Protein AF-A0A970XW37-F1 (afdb_monomer)

Sequence (176 aa):
MAEPTELAERIAALAARAAERLRAAGVAAETIGEYAPPHRRRWWFGTRPARILAVGRGWRLGALVVTDDGRLLAGGETLRARTPPPILGYTSESARERDELRHAAIRGGAAEGETIHWGASPVDPAALDGASAPLAVRDGAPVVRWAPRTPLAAATPLETYLDERTGLLADPPAGA

Radius of gyration: 18.62 Å; Cα contacts (8 Å, |Δi|>4): 332; chains: 1; bounding box: 49×42×55 Å

Mean predicted aligned error: 4.99 Å

pLDDT: mean 92.59, std 8.76, range [47.56, 98.38]

Solvent-accessible surface area (backbone atoms only — not comparable to full-atom values): 9626 Å² total; per-residue (Å²): 119,60,54,59,64,57,45,39,52,51,52,41,53,51,23,33,52,46,33,50,53,33,54,76,56,65,48,81,66,39,38,29,25,44,78,44,70,60,46,74,50,66,94,87,69,52,66,48,73,46,26,26,35,77,76,51,42,20,43,78,47,83,45,30,25,32,24,70,90,16,47,54,25,36,44,48,52,74,49,53,18,35,76,78,65,99,69,89,82,70,96,42,70,72,58,43,55,57,48,51,52,18,31,11,21,38,73,36,69,49,54,79,66,38,55,31,40,29,66,55,40,80,62,56,56,82,76,52,34,62,83,44,71,38,56,20,35,54,95,53,39,59,22,34,31,77,46,96,80,52,51,70,92,73,32,42,47,43,64,62,49,47,55,52,43,46,44,49,67,56,57,60,65,95,88,121

Foldseek 3Di:
DDDLVRQVVVLLVLLQVLLVLCVVLVQDWAFEWEKDCWDADDPPPGIDHIATAGDFTFDDLQQWTRGNNRFIWGFDDKDFAADDDPDDDDPDVVVVVNNSHSNRHVVNPDDHRGMYGYPTGGDDSVPADQQDPQWHDDPNFIFGVSDPPQHSVNTHGPNVSSVVSSCCSSPPPPPD

Structure (mmCIF, N/CA/C/O backbone):
data_AF-A0A970XW37-F1
#
_entry.id   AF-A0A970XW37-F1
#
loop_
_atom_site.group_PDB
_atom_site.id
_atom_site.type_symbol
_atom_site.label_atom_id
_atom_site.label_alt_id
_atom_site.label_comp_id
_atom_site.label_asym_id
_atom_site.label_entity_id
_atom_site.label_seq_id
_atom_site.pdbx_PDB_ins_code
_atom_site.Cartn_x
_atom_site.Cartn_y
_atom_site.Cartn_z
_atom_site.occupancy
_atom_site.B_iso_or_equiv
_atom_site.auth_seq_id
_atom_site.auth_comp_id
_atom_site.auth_asym_id
_atom_site.auth_atom_id
_atom_site.pdbx_PDB_model_num
ATOM 1 N N . MET A 1 1 ? 10.891 1.810 -27.072 1.00 56.19 1 MET A N 1
ATOM 2 C CA . MET A 1 1 ? 9.791 2.276 -26.204 1.00 56.19 1 MET A CA 1
ATOM 3 C C . MET A 1 1 ? 8.748 1.184 -26.227 1.00 56.19 1 MET A C 1
ATOM 5 O O . MET A 1 1 ? 8.357 0.822 -27.326 1.00 56.19 1 MET A O 1
ATOM 9 N N . ALA A 1 2 ? 8.394 0.611 -25.076 1.00 64.38 2 ALA A N 1
ATOM 10 C CA . ALA A 1 2 ? 7.259 -0.307 -25.005 1.00 64.38 2 ALA A CA 1
ATOM 11 C C . ALA A 1 2 ? 5.974 0.479 -25.297 1.00 64.38 2 ALA A C 1
ATOM 13 O O . ALA A 1 2 ? 5.863 1.638 -24.883 1.00 64.38 2 ALA A O 1
ATOM 14 N N . GLU A 1 3 ? 5.036 -0.128 -26.016 1.00 80.38 3 GLU A N 1
ATOM 15 C CA . GLU A 1 3 ? 3.711 0.462 -26.219 1.00 80.38 3 GLU A CA 1
ATOM 16 C C . GLU A 1 3 ? 2.986 0.568 -24.858 1.00 80.38 3 GLU A C 1
ATOM 18 O O . GLU A 1 3 ? 3.170 -0.308 -24.005 1.00 80.38 3 GLU A O 1
ATOM 23 N N . PRO A 1 4 ? 2.153 1.598 -24.606 1.00 81.12 4 PRO A N 1
ATOM 24 C CA . PRO A 1 4 ? 1.473 1.782 -23.315 1.00 81.12 4 PRO A CA 1
ATOM 25 C C . PRO A 1 4 ? 0.696 0.544 -22.837 1.00 81.12 4 PRO A C 1
ATOM 27 O O . PRO A 1 4 ? 0.645 0.257 -21.640 1.00 81.12 4 PRO A O 1
ATOM 30 N N . THR A 1 5 ? 0.141 -0.227 -23.775 1.00 89.75 5 THR A N 1
ATOM 31 C CA . THR A 1 5 ? -0.542 -1.497 -23.504 1.00 89.75 5 THR A CA 1
ATOM 32 C C . THR A 1 5 ? 0.414 -2.578 -22.998 1.00 89.75 5 THR A C 1
ATOM 34 O O . THR A 1 5 ? 0.106 -3.238 -22.011 1.00 89.75 5 THR A O 1
ATOM 37 N N . GLU A 1 6 ? 1.600 -2.715 -23.595 1.00 93.12 6 GLU A N 1
ATOM 38 C CA . GLU A 1 6 ? 2.612 -3.696 -23.177 1.00 93.12 6 GLU A CA 1
ATOM 39 C C . GLU A 1 6 ? 3.124 -3.389 -21.760 1.00 93.12 6 GLU A C 1
ATOM 41 O O . GLU A 1 6 ? 3.296 -4.288 -20.933 1.00 93.12 6 GLU A O 1
ATOM 46 N N . LEU A 1 7 ? 3.313 -2.103 -21.440 1.00 94.50 7 LEU A N 1
ATOM 47 C CA . LEU A 1 7 ? 3.674 -1.672 -20.089 1.00 94.50 7 LEU A CA 1
ATOM 48 C C . LEU A 1 7 ? 2.575 -2.023 -19.075 1.00 94.50 7 LEU A C 1
ATOM 50 O O . LEU A 1 7 ? 2.882 -2.547 -18.000 1.00 94.50 7 LEU A O 1
ATOM 54 N N . ALA A 1 8 ? 1.312 -1.751 -19.410 1.00 95.44 8 ALA A N 1
ATOM 55 C CA . ALA A 1 8 ? 0.170 -2.064 -18.556 1.00 95.44 8 ALA A CA 1
ATOM 56 C C . ALA A 1 8 ? 0.048 -3.574 -18.297 1.00 95.44 8 ALA A C 1
ATOM 58 O O . ALA A 1 8 ? -0.070 -3.991 -17.143 1.00 95.44 8 ALA A O 1
ATOM 59 N N . GLU A 1 9 ? 0.149 -4.392 -19.347 1.00 96.31 9 GLU A N 1
ATOM 60 C CA . GLU A 1 9 ? 0.132 -5.854 -19.256 1.00 96.31 9 GLU A CA 1
ATOM 61 C C . GLU A 1 9 ? 1.282 -6.376 -18.395 1.00 96.31 9 GLU A C 1
ATOM 63 O O . GLU A 1 9 ? 1.073 -7.220 -17.522 1.00 96.31 9 GLU A O 1
ATOM 68 N N . ARG A 1 10 ? 2.490 -5.825 -18.567 1.00 96.56 10 ARG A N 1
ATOM 69 C CA . ARG A 1 10 ? 3.654 -6.205 -17.761 1.00 96.56 10 ARG A CA 1
ATOM 70 C C . ARG A 1 10 ? 3.468 -5.868 -16.283 1.00 96.56 10 ARG A C 1
ATOM 72 O O . ARG A 1 10 ? 3.788 -6.695 -15.432 1.00 96.56 10 ARG A O 1
ATOM 79 N N . ILE A 1 11 ? 2.960 -4.678 -15.958 1.00 97.75 11 ILE A N 1
ATOM 80 C CA . ILE A 1 11 ? 2.684 -4.281 -14.568 1.00 97.75 11 ILE A CA 1
ATOM 81 C C . ILE A 1 11 ? 1.624 -5.203 -13.955 1.00 97.75 11 ILE A C 1
ATOM 83 O O . ILE A 1 11 ? 1.826 -5.705 -12.848 1.00 97.75 11 ILE A O 1
ATOM 87 N N . ALA A 1 12 ? 0.530 -5.462 -14.677 1.00 97.50 12 ALA A N 1
ATOM 88 C CA . ALA A 1 12 ? -0.546 -6.334 -14.218 1.00 97.50 12 ALA A CA 1
ATOM 89 C C . ALA A 1 12 ? -0.061 -7.774 -13.991 1.00 97.50 12 ALA A C 1
ATOM 91 O O . ALA A 1 12 ? -0.335 -8.358 -12.945 1.00 97.50 12 ALA A O 1
ATOM 92 N N . ALA A 1 13 ? 0.726 -8.330 -14.917 1.00 97.94 13 ALA A N 1
ATOM 93 C CA . ALA A 1 13 ? 1.293 -9.669 -14.785 1.00 97.94 13 ALA A CA 1
ATOM 94 C C . ALA A 1 13 ? 2.221 -9.790 -13.564 1.00 97.94 13 ALA A C 1
ATOM 96 O O . ALA A 1 13 ? 2.149 -10.773 -12.823 1.00 97.94 13 ALA A O 1
ATOM 97 N N . LEU A 1 14 ? 3.065 -8.782 -13.316 1.00 98.38 14 LEU A N 1
ATOM 98 C CA . LEU A 1 14 ? 3.954 -8.757 -12.153 1.00 98.38 14 LEU A CA 1
ATOM 99 C C . LEU A 1 14 ? 3.178 -8.643 -10.831 1.00 98.38 14 LEU A C 1
ATOM 101 O O . LEU A 1 14 ? 3.496 -9.353 -9.876 1.00 98.38 14 LEU A O 1
ATOM 105 N N . ALA A 1 15 ? 2.143 -7.801 -10.775 1.00 98.25 15 ALA A N 1
ATOM 106 C CA . ALA A 1 15 ? 1.291 -7.664 -9.594 1.00 98.25 15 ALA A CA 1
ATOM 107 C C . ALA A 1 15 ? 0.497 -8.951 -9.309 1.00 98.25 15 ALA A C 1
ATOM 109 O O . ALA A 1 15 ? 0.492 -9.430 -8.174 1.00 98.25 15 ALA A O 1
ATOM 110 N N . ALA A 1 16 ? -0.091 -9.568 -10.338 1.00 98.31 16 ALA A N 1
ATOM 111 C CA . ALA A 1 16 ? -0.802 -10.838 -10.216 1.00 98.31 16 ALA A CA 1
ATOM 112 C C . ALA A 1 16 ? 0.116 -11.973 -9.731 1.00 98.31 16 ALA A C 1
ATOM 114 O O . ALA A 1 16 ? -0.260 -12.728 -8.834 1.00 98.31 16 ALA A O 1
ATOM 115 N N . ARG A 1 17 ? 1.346 -12.061 -10.259 1.00 98.31 17 ARG A N 1
ATOM 116 C C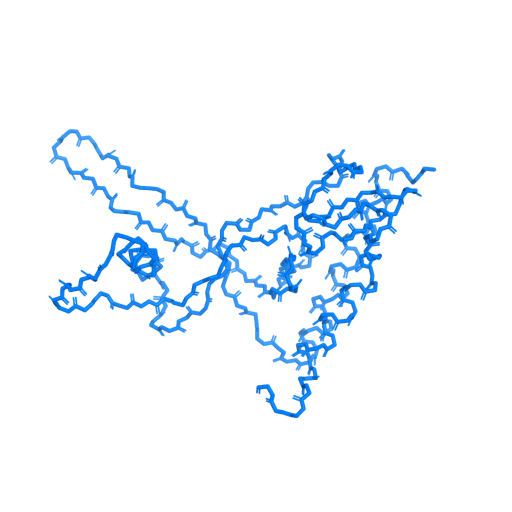A . ARG A 1 17 ? 2.353 -13.039 -9.815 1.00 98.31 17 ARG A CA 1
ATOM 117 C C . ARG A 1 17 ? 2.738 -12.845 -8.346 1.00 98.31 17 ARG A C 1
ATOM 119 O O . ARG A 1 17 ? 2.850 -13.829 -7.617 1.00 98.31 17 ARG A O 1
ATOM 126 N N . ALA A 1 18 ? 2.930 -11.601 -7.904 1.00 98.38 18 ALA A N 1
ATOM 127 C CA . ALA A 1 18 ? 3.226 -11.297 -6.505 1.00 98.38 18 ALA A CA 1
ATOM 128 C C . ALA A 1 18 ? 2.058 -11.687 -5.579 1.00 98.38 18 ALA A C 1
ATOM 130 O O . ALA A 1 18 ? 2.277 -12.363 -4.574 1.00 98.38 18 ALA A O 1
ATOM 131 N N . ALA A 1 19 ? 0.820 -11.337 -5.952 1.00 98.31 19 ALA A N 1
ATOM 132 C CA . ALA A 1 19 ? -0.385 -11.718 -5.212 1.00 98.31 19 ALA A CA 1
ATOM 133 C C . ALA A 1 19 ? -0.529 -13.243 -5.097 1.00 98.31 19 ALA A C 1
ATOM 135 O O . ALA A 1 19 ? -0.777 -13.762 -4.011 1.00 98.31 19 ALA A O 1
ATOM 136 N N . GLU A 1 20 ? -0.328 -13.970 -6.200 1.00 97.94 20 GLU A N 1
ATOM 137 C CA . GLU A 1 20 ? -0.373 -15.435 -6.218 1.00 97.94 20 GLU A CA 1
ATOM 138 C C . GLU A 1 20 ? 0.646 -16.039 -5.257 1.00 97.94 20 GLU A C 1
ATOM 140 O O . GLU A 1 20 ? 0.307 -16.890 -4.439 1.00 97.94 20 GLU A O 1
ATOM 145 N N . ARG A 1 21 ? 1.887 -15.548 -5.299 1.00 97.50 21 ARG A N 1
ATOM 146 C CA . ARG A 1 21 ? 2.959 -16.036 -4.432 1.00 97.50 21 ARG A CA 1
ATOM 147 C C . ARG A 1 21 ? 2.662 -15.803 -2.948 1.00 97.50 21 ARG A C 1
ATOM 149 O O . ARG A 1 21 ? 2.914 -16.696 -2.146 1.00 97.50 21 ARG A O 1
ATOM 156 N N . LEU A 1 22 ? 2.108 -14.647 -2.578 1.00 97.88 22 LEU A N 1
ATOM 157 C CA . LEU A 1 22 ? 1.727 -14.348 -1.190 1.00 97.88 22 LEU A CA 1
ATOM 158 C C . LEU A 1 22 ? 0.555 -15.212 -0.716 1.00 97.88 22 LEU A C 1
ATOM 160 O O . LEU A 1 22 ? 0.592 -15.731 0.400 1.00 97.88 22 LEU A O 1
ATOM 164 N N . ARG A 1 23 ? -0.445 -15.432 -1.581 1.00 97.06 23 ARG A N 1
ATOM 165 C CA . ARG A 1 23 ? -1.562 -16.347 -1.300 1.00 97.06 23 ARG A CA 1
ATOM 166 C C . ARG A 1 23 ? -1.076 -17.781 -1.117 1.00 97.06 23 ARG A C 1
ATOM 168 O O . ARG A 1 23 ? -1.445 -18.419 -0.136 1.00 97.06 23 ARG A O 1
ATOM 175 N N . ALA A 1 24 ? -0.211 -18.263 -2.007 1.00 96.62 24 ALA A N 1
ATOM 176 C CA . ALA A 1 24 ? 0.376 -19.598 -1.922 1.00 96.62 24 ALA A CA 1
ATOM 177 C C . ALA A 1 24 ? 1.233 -19.788 -0.658 1.00 96.62 24 ALA A C 1
ATOM 179 O O . ALA A 1 24 ? 1.254 -20.877 -0.091 1.00 96.62 24 ALA A O 1
ATOM 180 N N . ALA A 1 25 ? 1.894 -18.728 -0.185 1.00 96.69 25 ALA A N 1
ATOM 181 C CA . ALA A 1 25 ? 2.642 -18.722 1.072 1.00 96.69 25 ALA A CA 1
ATOM 182 C C . ALA A 1 25 ? 1.754 -18.577 2.328 1.00 96.69 25 ALA A C 1
ATOM 184 O O . ALA A 1 25 ? 2.267 -18.602 3.443 1.00 96.69 25 ALA A O 1
ATOM 185 N N . GLY A 1 26 ? 0.434 -18.415 2.178 1.00 96.31 26 GLY A N 1
ATOM 186 C CA . GLY A 1 26 ? -0.493 -18.258 3.302 1.00 96.31 26 GLY A CA 1
ATOM 187 C C . GLY A 1 26 ? -0.403 -16.903 4.013 1.00 96.31 26 GLY A C 1
ATOM 188 O O . GLY A 1 26 ? -0.899 -16.767 5.131 1.00 96.31 26 GLY A O 1
ATOM 189 N N . VAL A 1 27 ? 0.207 -15.891 3.387 1.00 97.12 27 VAL A N 1
ATOM 190 C CA . VAL A 1 27 ? 0.302 -14.543 3.958 1.00 97.12 27 VAL A CA 1
ATOM 191 C C . VAL A 1 27 ? -1.077 -13.885 3.930 1.00 97.12 27 VAL A C 1
ATOM 193 O O . VAL A 1 27 ? -1.660 -13.669 2.865 1.00 97.12 27 VAL A O 1
ATOM 196 N N . ALA A 1 28 ? -1.600 -13.510 5.097 1.00 96.25 28 ALA A N 1
ATOM 197 C CA . ALA A 1 28 ? -2.900 -12.855 5.201 1.00 96.25 28 ALA A CA 1
ATOM 198 C C . ALA A 1 28 ? -2.886 -11.453 4.566 1.00 96.25 28 ALA A C 1
ATOM 200 O O . ALA A 1 28 ? -1.983 -10.658 4.817 1.00 96.25 28 ALA A O 1
ATOM 201 N N . ALA A 1 29 ? -3.908 -11.143 3.765 1.00 97.50 29 ALA A N 1
ATOM 202 C CA . ALA A 1 29 ? -4.097 -9.810 3.202 1.00 97.50 29 ALA A CA 1
ATOM 203 C C . ALA A 1 29 ? -4.680 -8.842 4.250 1.00 97.50 29 ALA A C 1
ATOM 205 O O . ALA A 1 29 ? -5.689 -9.134 4.912 1.00 97.50 29 ALA A O 1
ATOM 206 N N . GLU A 1 30 ? -4.074 -7.665 4.359 1.00 97.94 30 GLU A N 1
ATOM 207 C CA . GLU A 1 30 ? -4.492 -6.577 5.243 1.00 97.94 30 GLU A CA 1
ATOM 208 C C . GLU A 1 30 ? -5.530 -5.677 4.558 1.00 97.94 30 GLU A C 1
ATOM 210 O O . GLU A 1 30 ? -5.720 -5.720 3.340 1.00 97.94 30 GLU A O 1
ATOM 215 N N . THR A 1 31 ? -6.244 -4.876 5.345 1.00 98.31 31 THR A N 1
ATOM 216 C CA . THR A 1 31 ? -7.346 -4.050 4.840 1.00 98.31 31 THR A CA 1
ATOM 217 C C . THR A 1 31 ? -6.819 -2.817 4.109 1.00 98.31 31 THR A C 1
ATOM 219 O O . THR A 1 31 ? -5.938 -2.107 4.596 1.00 98.31 31 THR A O 1
ATOM 222 N N . ILE A 1 32 ? -7.398 -2.525 2.945 1.00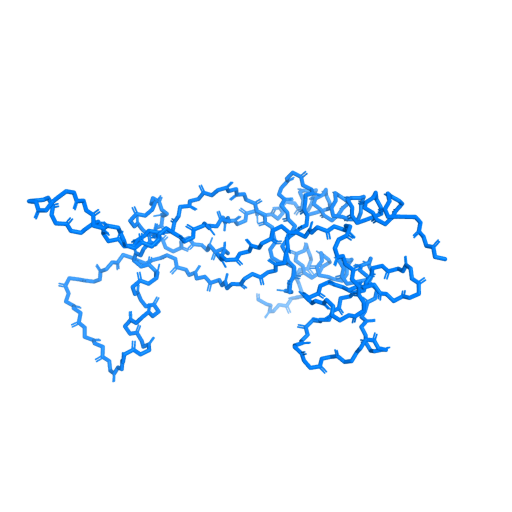 98.25 32 ILE A N 1
ATOM 223 C CA . ILE A 1 32 ? -7.194 -1.275 2.212 1.00 98.25 32 ILE A CA 1
ATOM 224 C C . ILE A 1 32 ? -8.367 -0.352 2.531 1.00 98.25 32 ILE A C 1
ATOM 226 O O . ILE A 1 32 ? -9.530 -0.726 2.363 1.00 98.25 32 ILE A O 1
ATOM 230 N N . GLY A 1 33 ? -8.053 0.844 3.020 1.00 97.31 33 GLY A N 1
ATOM 231 C CA . GLY A 1 33 ? -9.013 1.833 3.481 1.00 97.31 33 GLY A CA 1
ATOM 232 C C . GLY A 1 33 ? -9.025 3.107 2.640 1.00 97.31 33 GLY A C 1
ATOM 233 O O . GLY A 1 33 ? -7.981 3.621 2.239 1.00 97.31 33 GLY A O 1
ATOM 234 N N . GLU A 1 34 ? -10.209 3.676 2.448 1.00 96.62 34 GLU A N 1
ATOM 235 C CA . GLU A 1 34 ? -10.397 4.996 1.848 1.00 96.62 34 GLU A CA 1
ATOM 236 C C . GLU A 1 34 ? -10.833 6.009 2.912 1.00 96.62 34 GLU A C 1
ATOM 238 O O . GLU A 1 34 ? -11.760 5.761 3.690 1.00 96.62 34 GLU A O 1
ATOM 243 N N . TYR A 1 35 ? -10.155 7.159 2.966 1.00 96.56 35 TYR A N 1
ATOM 244 C CA . TYR A 1 35 ? -10.498 8.227 3.901 1.00 96.56 35 TYR A CA 1
ATOM 245 C C . TYR A 1 35 ? -11.721 9.002 3.406 1.00 96.56 35 TYR A C 1
ATOM 247 O O . TYR A 1 35 ? -11.664 9.737 2.424 1.00 96.56 35 TYR A O 1
ATOM 255 N N . ALA A 1 36 ? -12.822 8.883 4.141 1.00 95.25 36 ALA A N 1
ATOM 256 C CA . ALA A 1 36 ? -14.019 9.683 3.957 1.00 95.25 36 ALA A CA 1
ATOM 257 C C . ALA A 1 36 ? -13.958 10.907 4.894 1.00 95.25 36 ALA A C 1
ATOM 259 O O . ALA A 1 36 ? -14.105 10.746 6.117 1.00 95.25 36 ALA A O 1
ATOM 260 N N . PRO A 1 37 ? -13.760 12.131 4.362 1.00 91.88 37 PRO A N 1
ATOM 261 C CA . PRO A 1 37 ? -13.649 13.328 5.185 1.00 91.88 37 PRO A CA 1
ATOM 262 C C . PRO A 1 37 ? -14.959 13.637 5.928 1.00 91.88 37 PRO A C 1
ATOM 264 O O . PRO A 1 37 ? -16.041 13.177 5.534 1.00 91.88 37 PRO A O 1
ATOM 267 N N . PRO A 1 38 ? -14.899 14.453 6.997 1.00 89.50 38 PRO A N 1
ATOM 268 C CA . PRO A 1 38 ? -16.100 14.937 7.653 1.00 89.50 38 PRO A CA 1
ATOM 269 C C . PRO A 1 38 ? -16.975 15.687 6.648 1.00 89.50 38 PRO A C 1
ATOM 271 O O . PRO A 1 38 ? -16.510 16.607 5.978 1.00 89.50 38 PRO A O 1
ATOM 274 N N . HIS A 1 39 ? -18.254 15.331 6.568 1.00 84.38 39 HIS A N 1
ATOM 275 C CA . HIS A 1 39 ? -19.207 16.050 5.728 1.00 84.38 39 HIS A CA 1
ATOM 276 C C . HIS A 1 39 ? -20.327 16.628 6.583 1.00 84.38 39 HIS A C 1
ATOM 278 O O . HIS A 1 39 ? -20.914 15.954 7.442 1.00 84.38 39 HIS A O 1
ATOM 284 N N . ARG A 1 40 ? -20.629 17.907 6.343 1.00 75.06 40 ARG A N 1
ATOM 285 C CA . ARG A 1 40 ? -21.798 18.559 6.929 1.00 75.06 40 ARG A CA 1
ATOM 286 C C . ARG A 1 40 ? -23.051 17.960 6.309 1.00 75.06 40 ARG A C 1
ATOM 288 O O . ARG A 1 40 ? -23.166 17.868 5.088 1.00 75.06 40 ARG A O 1
ATOM 295 N N . ARG A 1 41 ? -24.006 17.569 7.149 1.00 69.06 41 ARG A N 1
ATOM 296 C CA . ARG A 1 41 ? -25.370 17.330 6.678 1.00 69.06 41 ARG A CA 1
ATOM 297 C C . ARG A 1 41 ? -26.099 18.664 6.529 1.00 69.06 41 ARG A C 1
ATOM 299 O O . ARG A 1 41 ? -25.560 19.730 6.823 1.00 69.06 41 ARG A O 1
ATOM 306 N N . ARG A 1 42 ? -27.346 18.588 6.058 1.00 70.56 42 ARG A N 1
ATOM 307 C CA . ARG A 1 42 ? -28.300 19.706 6.059 1.00 70.56 42 ARG A CA 1
ATOM 308 C C . ARG A 1 42 ? -28.245 20.414 7.424 1.00 70.56 42 ARG A C 1
ATOM 310 O O . ARG A 1 42 ? -28.061 19.744 8.437 1.00 70.56 42 ARG A O 1
ATOM 317 N N . TRP A 1 43 ? -28.391 21.738 7.432 1.00 66.44 43 TRP A N 1
ATOM 318 C CA . TRP A 1 43 ? -27.977 22.643 8.521 1.00 66.44 43 TRP A CA 1
ATOM 319 C C . TRP A 1 43 ? -28.406 22.276 9.959 1.00 66.44 43 TRP A C 1
ATOM 321 O O . TRP A 1 43 ? -27.766 22.737 10.897 1.00 66.44 43 TRP A O 1
ATOM 331 N N . TRP A 1 44 ? -29.420 21.425 10.156 1.00 70.44 44 TRP A N 1
ATOM 332 C CA . TRP A 1 44 ? -29.881 20.991 11.482 1.00 70.44 44 TRP A CA 1
ATOM 333 C C . TRP A 1 44 ? -29.324 19.644 11.980 1.00 70.44 44 TRP A C 1
ATOM 335 O O . TRP A 1 44 ? -29.563 19.278 13.125 1.00 70.44 44 TRP A O 1
ATOM 345 N N . PHE A 1 45 ? -28.605 18.878 11.154 1.00 72.50 45 PHE A N 1
ATOM 346 C CA . PHE A 1 45 ? -28.216 17.490 11.463 1.00 72.50 45 PHE A CA 1
ATOM 347 C C . PHE A 1 45 ? -26.750 17.303 11.895 1.00 72.50 45 PHE A C 1
ATOM 349 O O . PHE A 1 45 ? -26.282 16.167 11.999 1.00 72.50 45 PHE A O 1
ATOM 356 N N . GLY A 1 46 ? -26.012 18.390 12.123 1.00 78.94 46 GLY A N 1
ATOM 357 C CA . GLY A 1 46 ? -24.604 18.337 12.524 1.00 78.94 46 GLY A CA 1
ATOM 358 C C . GLY A 1 46 ? -23.645 17.809 11.442 1.00 78.94 46 GLY A C 1
ATOM 359 O O . GLY A 1 46 ? -23.992 17.651 10.266 1.00 78.94 46 GLY A O 1
ATOM 360 N N . THR A 1 47 ? -22.399 17.558 11.850 1.00 83.94 47 THR A N 1
ATOM 361 C CA . THR A 1 47 ? -21.315 17.060 10.987 1.00 83.94 47 THR A CA 1
ATOM 362 C C . THR A 1 47 ? -21.094 15.578 11.251 1.00 83.94 47 THR A C 1
ATOM 364 O O . THR A 1 47 ? -20.917 15.173 12.399 1.00 83.94 47 THR A O 1
ATOM 367 N N . ARG A 1 48 ? -21.065 14.754 10.198 1.00 85.69 48 ARG A N 1
ATOM 368 C CA . ARG A 1 48 ? -20.603 13.371 10.350 1.00 85.69 48 ARG A CA 1
ATOM 369 C C . ARG A 1 48 ? -19.081 13.374 10.508 1.00 85.69 48 ARG A C 1
ATOM 371 O O . ARG A 1 48 ? -18.420 13.998 9.678 1.00 85.69 48 ARG A O 1
ATOM 378 N N . PRO A 1 49 ? -18.525 12.705 11.533 1.00 90.62 49 PRO A N 1
ATOM 379 C CA . PRO A 1 49 ? -17.080 12.642 11.716 1.00 90.62 49 PRO A CA 1
ATOM 380 C C . PRO A 1 49 ? -16.425 11.863 10.571 1.00 90.62 49 PRO A C 1
ATOM 382 O O . PRO A 1 49 ? -17.083 11.051 9.913 1.00 90.62 49 PRO A O 1
ATOM 385 N N . ALA A 1 50 ? -15.125 12.088 10.372 1.00 94.12 50 ALA A N 1
ATOM 386 C CA . ALA A 1 50 ? -14.329 11.351 9.397 1.00 94.12 50 ALA A CA 1
ATOM 387 C C . ALA A 1 50 ? -14.377 9.837 9.651 1.00 94.12 50 ALA A C 1
ATOM 389 O O . ALA A 1 50 ? -14.452 9.391 10.807 1.00 94.12 50 ALA A O 1
ATOM 390 N N . ARG A 1 51 ? -14.290 9.056 8.573 1.00 96.62 51 ARG A N 1
ATOM 391 C CA . ARG A 1 51 ? -14.223 7.590 8.602 1.00 96.62 51 ARG A CA 1
ATOM 392 C C . ARG A 1 51 ? -13.126 7.098 7.670 1.00 96.62 51 ARG A C 1
ATOM 394 O O . ARG A 1 51 ? -12.823 7.767 6.691 1.00 96.62 51 ARG A O 1
ATOM 401 N N . ILE A 1 52 ? -12.587 5.920 7.945 1.00 97.50 52 ILE A N 1
ATOM 402 C CA . ILE A 1 52 ? -11.784 5.168 6.977 1.00 97.50 52 ILE A CA 1
ATOM 403 C C . ILE A 1 52 ? -12.572 3.912 6.637 1.00 97.50 52 ILE A C 1
ATOM 405 O O . ILE A 1 52 ? -12.793 3.076 7.507 1.00 97.50 52 ILE A O 1
ATOM 409 N N . LEU A 1 53 ? -13.070 3.834 5.406 1.00 97.25 53 LEU A N 1
ATOM 410 C CA . LEU A 1 53 ? -13.943 2.758 4.942 1.00 97.25 53 LEU A CA 1
ATOM 411 C C . LEU A 1 53 ? -13.102 1.657 4.301 1.00 97.25 53 LEU A C 1
ATOM 413 O O . LEU A 1 53 ? -12.241 1.963 3.483 1.00 97.25 53 LEU A O 1
ATOM 417 N N . ALA A 1 54 ? -13.358 0.396 4.644 1.00 96.94 54 ALA A N 1
ATOM 418 C CA . ALA A 1 54 ? -12.724 -0.732 3.968 1.00 96.94 54 ALA A CA 1
ATOM 419 C C . ALA A 1 54 ? -13.216 -0.818 2.512 1.00 96.94 54 ALA A C 1
ATOM 421 O O . ALA A 1 54 ? -14.422 -0.885 2.270 1.00 96.94 54 ALA A O 1
ATOM 422 N N . VAL A 1 55 ? -12.284 -0.816 1.558 1.00 96.62 55 VAL A N 1
ATOM 423 C CA . VAL A 1 55 ? -12.567 -0.848 0.109 1.00 96.62 55 VAL A CA 1
ATOM 424 C C . VAL A 1 55 ? -11.947 -2.051 -0.604 1.00 96.62 55 VAL A C 1
ATOM 426 O O . VAL A 1 55 ? -12.243 -2.298 -1.769 1.00 96.62 55 VAL A O 1
ATOM 429 N N . GLY A 1 56 ? -11.107 -2.821 0.084 1.00 96.69 56 GLY A N 1
ATOM 430 C CA . GLY A 1 56 ? -10.485 -4.027 -0.452 1.00 96.69 56 GLY A CA 1
ATOM 431 C C . GLY A 1 56 ? -9.462 -4.607 0.513 1.00 96.69 56 GLY A C 1
ATOM 432 O O . GLY A 1 56 ? -9.343 -4.149 1.654 1.00 96.69 56 GLY A O 1
ATOM 433 N N . ARG A 1 57 ? -8.708 -5.604 0.050 1.00 98.00 57 ARG A N 1
ATOM 434 C CA . ARG A 1 57 ? -7.592 -6.188 0.797 1.00 98.00 57 ARG A CA 1
ATOM 435 C C . ARG A 1 57 ? -6.352 -6.288 -0.082 1.00 98.00 57 ARG A C 1
ATOM 437 O O . ARG A 1 57 ? -6.438 -6.302 -1.308 1.00 98.00 57 ARG A O 1
ATOM 444 N N . GLY A 1 58 ? -5.187 -6.344 0.545 1.00 97.94 58 GLY A N 1
ATOM 445 C CA . GLY A 1 58 ? -3.929 -6.524 -0.163 1.00 97.94 58 GLY A CA 1
ATOM 446 C C . GLY A 1 58 ? -2.739 -6.617 0.771 1.00 97.94 58 GLY A C 1
ATOM 447 O O . GLY A 1 58 ? -2.880 -6.665 1.991 1.00 97.94 58 GLY A O 1
ATOM 448 N N . TRP A 1 59 ? -1.554 -6.616 0.181 1.00 98.31 59 TRP A N 1
ATOM 449 C CA . TRP A 1 59 ? -0.290 -6.647 0.896 1.00 98.31 59 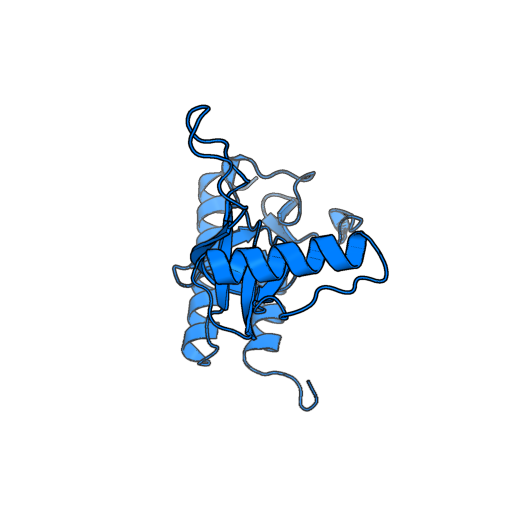TRP A CA 1
ATOM 450 C C . TRP A 1 59 ? 0.504 -5.395 0.567 1.00 98.31 59 TRP A C 1
ATOM 452 O O . TRP A 1 59 ? 0.754 -5.079 -0.602 1.00 98.31 59 TRP A O 1
ATOM 462 N N . ARG A 1 60 ? 0.933 -4.677 1.603 1.00 97.44 60 ARG A N 1
ATOM 463 C CA . ARG A 1 60 ? 1.885 -3.587 1.434 1.00 97.44 60 ARG A CA 1
ATOM 464 C C . ARG A 1 60 ? 3.282 -4.141 1.189 1.00 97.44 60 ARG A C 1
ATOM 466 O O . ARG A 1 60 ? 3.903 -4.731 2.066 1.00 97.44 60 ARG A O 1
ATOM 473 N N . LEU A 1 61 ? 3.813 -3.846 0.011 1.00 96.88 61 LEU A N 1
ATOM 474 C CA . LEU A 1 61 ? 5.160 -4.191 -0.419 1.00 96.88 61 LEU A CA 1
ATOM 475 C C . LEU A 1 61 ? 5.995 -2.908 -0.474 1.00 96.88 61 LEU A C 1
ATOM 477 O O . LEU A 1 61 ? 6.268 -2.348 -1.534 1.00 96.88 61 LEU A O 1
ATOM 481 N N . GLY A 1 62 ? 6.353 -2.397 0.707 1.00 95.19 62 GLY A N 1
ATOM 482 C CA . GLY A 1 62 ? 7.123 -1.162 0.869 1.00 95.19 62 GLY A CA 1
ATOM 483 C C . GLY A 1 62 ? 6.369 0.093 0.410 1.00 95.19 62 GLY A C 1
ATOM 484 O O . GLY A 1 62 ? 5.521 0.609 1.141 1.00 95.19 62 GLY A O 1
ATOM 485 N N . ALA A 1 63 ? 6.724 0.612 -0.768 1.00 95.94 63 ALA A N 1
ATOM 486 C CA . ALA A 1 63 ? 6.139 1.813 -1.371 1.00 95.94 63 ALA A CA 1
ATOM 487 C C . ALA A 1 63 ? 4.921 1.512 -2.260 1.00 95.94 63 ALA A C 1
ATOM 489 O O . ALA A 1 63 ? 4.254 2.438 -2.714 1.00 95.94 63 ALA A O 1
ATOM 490 N N . LEU A 1 64 ? 4.631 0.238 -2.522 1.00 97.62 64 LEU A N 1
ATOM 491 C CA . LEU A 1 64 ? 3.502 -0.212 -3.332 1.00 97.62 64 LEU A CA 1
ATOM 492 C C . LEU A 1 64 ? 2.561 -1.070 -2.486 1.00 97.62 64 LEU A C 1
ATOM 494 O O . LEU A 1 64 ? 2.949 -1.604 -1.445 1.00 97.62 64 LEU A O 1
ATOM 498 N N . VAL A 1 65 ? 1.325 -1.221 -2.945 1.00 98.25 65 VAL A N 1
ATOM 499 C CA . VAL A 1 65 ? 0.370 -2.198 -2.417 1.00 98.25 65 VAL A CA 1
ATOM 500 C C . VAL A 1 65 ? -0.089 -3.071 -3.574 1.00 98.25 65 VAL A C 1
ATOM 502 O O . VAL A 1 65 ? -0.499 -2.553 -4.611 1.00 98.25 65 VAL A O 1
ATOM 505 N N . VAL A 1 66 ? -0.006 -4.387 -3.400 1.00 98.31 66 VAL A N 1
ATOM 506 C CA . VAL A 1 66 ? -0.595 -5.359 -4.325 1.00 98.31 66 VAL A CA 1
ATOM 507 C C . VAL A 1 66 ? -1.917 -5.809 -3.725 1.00 98.31 66 VAL A C 1
ATOM 509 O O . VAL A 1 66 ? -1.947 -6.281 -2.590 1.00 98.31 66 VAL A O 1
ATOM 512 N N . THR A 1 67 ? -3.011 -5.626 -4.451 1.00 98.19 67 THR A N 1
ATOM 513 C CA . THR A 1 67 ? -4.334 -6.072 -4.008 1.00 98.19 67 THR A CA 1
ATOM 514 C C . THR A 1 67 ? -4.468 -7.587 -4.151 1.00 98.19 67 THR A C 1
ATOM 516 O O . THR A 1 67 ? -3.752 -8.231 -4.922 1.00 98.19 67 THR A O 1
ATOM 519 N N . ASP A 1 68 ? -5.401 -8.172 -3.408 1.00 96.38 68 ASP A N 1
ATOM 520 C CA . ASP A 1 68 ? -5.713 -9.603 -3.488 1.00 96.38 68 ASP A CA 1
ATOM 521 C C . ASP A 1 68 ? -6.139 -10.061 -4.895 1.00 96.38 68 ASP A C 1
ATOM 523 O O . ASP A 1 68 ? -5.770 -11.161 -5.322 1.00 96.38 68 ASP A O 1
ATOM 527 N N . ASP A 1 69 ? -6.821 -9.183 -5.633 1.00 94.12 69 ASP A N 1
ATOM 528 C CA . ASP A 1 69 ? -7.212 -9.345 -7.036 1.00 94.12 69 ASP A CA 1
ATOM 529 C C . ASP A 1 69 ? -6.112 -8.997 -8.063 1.00 94.12 69 ASP A C 1
ATOM 531 O O . ASP A 1 69 ? -6.368 -9.005 -9.267 1.00 94.12 69 ASP A O 1
ATOM 535 N N . GLY A 1 70 ? -4.874 -8.745 -7.622 1.00 93.06 70 GLY A N 1
ATOM 536 C CA . GLY A 1 70 ? -3.704 -8.633 -8.501 1.00 93.06 70 GLY A CA 1
ATOM 537 C C . GLY A 1 70 ? -3.502 -7.267 -9.163 1.00 93.06 70 GLY A C 1
ATOM 538 O O . GLY A 1 70 ? -2.782 -7.171 -10.155 1.00 93.06 70 GLY A O 1
ATOM 539 N N . ARG A 1 71 ? -4.103 -6.199 -8.631 1.00 96.19 71 ARG A N 1
ATOM 540 C CA . ARG A 1 71 ? -3.858 -4.810 -9.048 1.00 96.19 71 ARG A CA 1
ATOM 541 C C . ARG A 1 71 ? -2.725 -4.188 -8.237 1.00 96.19 71 ARG A C 1
ATOM 543 O O . ARG A 1 71 ? -2.446 -4.582 -7.105 1.00 96.19 71 ARG A O 1
ATOM 550 N N . LEU A 1 72 ? -2.082 -3.178 -8.819 1.00 97.56 72 LEU A N 1
ATOM 551 C CA . LEU A 1 72 ? -1.010 -2.425 -8.176 1.00 97.56 72 LEU A CA 1
ATOM 552 C C . LEU A 1 72 ? -1.488 -1.021 -7.803 1.00 97.56 72 LEU A C 1
ATOM 554 O O . LEU A 1 72 ? -2.005 -0.282 -8.642 1.00 97.56 72 LEU A O 1
ATOM 558 N N . LEU A 1 73 ? -1.272 -0.645 -6.548 1.00 98.06 73 LEU A N 1
ATOM 559 C CA . LEU A 1 73 ? -1.535 0.689 -6.028 1.00 98.06 73 LEU A CA 1
ATOM 560 C C . LEU A 1 73 ? -0.222 1.335 -5.573 1.00 98.06 73 LEU A C 1
ATOM 562 O O . LEU A 1 73 ? 0.676 0.661 -5.054 1.00 98.06 73 LEU A O 1
ATOM 566 N N . ALA A 1 74 ? -0.126 2.655 -5.704 1.00 97.06 74 ALA A N 1
ATOM 567 C CA . ALA A 1 74 ? 0.857 3.429 -4.965 1.00 97.06 74 ALA A CA 1
ATOM 568 C C . ALA A 1 74 ? 0.508 3.368 -3.473 1.00 97.06 74 ALA A C 1
ATOM 570 O O . ALA A 1 74 ? -0.651 3.522 -3.085 1.00 97.06 74 ALA A O 1
ATOM 571 N N . GLY A 1 75 ? 1.503 3.106 -2.628 1.00 95.50 75 GLY A N 1
ATOM 572 C CA . GLY A 1 75 ? 1.298 2.991 -1.193 1.00 95.50 75 GLY A CA 1
ATOM 573 C C . GLY A 1 75 ? 1.044 4.349 -0.550 1.00 95.50 75 GLY A C 1
ATOM 574 O O . GLY A 1 75 ? 1.826 5.280 -0.726 1.00 95.50 75 GLY A O 1
ATOM 575 N N . GLY A 1 76 ? -0.016 4.433 0.250 1.00 94.12 76 GLY A N 1
ATOM 576 C CA . GLY A 1 76 ? -0.257 5.560 1.146 1.00 94.12 76 GLY A CA 1
ATOM 577 C C . GLY A 1 76 ? 0.367 5.331 2.521 1.00 94.12 76 GLY A C 1
ATOM 578 O O . GLY A 1 76 ? 1.469 4.788 2.656 1.00 94.12 76 GLY A O 1
ATOM 579 N N . GLU A 1 77 ? -0.374 5.673 3.563 1.00 95.56 77 GLU A N 1
ATOM 580 C CA . GLU A 1 77 ? 0.010 5.479 4.957 1.00 95.56 77 GLU A CA 1
ATOM 581 C C . GLU A 1 77 ? -0.552 4.169 5.527 1.00 95.56 77 GLU A C 1
ATOM 583 O O . GLU A 1 77 ? -1.310 3.443 4.884 1.00 95.56 77 GLU A O 1
ATOM 588 N N . THR A 1 78 ? -0.129 3.804 6.736 1.00 96.94 78 THR A N 1
ATOM 589 C CA . THR A 1 78 ? -0.667 2.647 7.462 1.00 96.94 78 THR A CA 1
ATOM 590 C C . THR A 1 78 ? -0.974 3.049 8.889 1.00 96.94 78 THR A C 1
ATOM 592 O O . THR A 1 78 ? -0.209 3.779 9.519 1.00 96.94 78 THR A O 1
ATOM 595 N N . LEU A 1 79 ? -2.097 2.570 9.405 1.00 97.12 79 LEU A N 1
ATOM 596 C CA . LEU A 1 79 ? -2.452 2.732 10.803 1.00 97.12 79 LEU A CA 1
ATOM 597 C C . LEU A 1 79 ? -2.959 1.420 11.378 1.00 97.12 79 LEU A C 1
ATOM 599 O O . LEU A 1 79 ? -3.318 0.497 10.652 1.00 97.12 79 LEU A O 1
ATOM 603 N N . ARG A 1 80 ? -3.002 1.372 12.706 1.00 97.75 80 ARG A N 1
ATOM 604 C CA . ARG A 1 80 ? -3.641 0.293 13.446 1.00 97.75 80 ARG A CA 1
ATOM 605 C C . ARG A 1 80 ? -4.859 0.858 14.156 1.00 97.75 80 ARG A C 1
ATOM 607 O O . ARG A 1 80 ? -4.698 1.780 14.967 1.00 97.75 80 ARG A O 1
ATOM 614 N N . ALA A 1 81 ? -6.035 0.353 13.798 1.00 97.31 81 ALA A N 1
ATOM 615 C CA . ALA A 1 81 ? -7.314 0.800 14.322 1.00 97.31 81 ALA A CA 1
ATOM 616 C C . ALA A 1 81 ? -7.325 0.696 15.849 1.00 97.31 81 ALA A C 1
ATOM 618 O O . ALA A 1 81 ? -6.759 -0.233 16.432 1.00 97.31 81 ALA A O 1
ATOM 619 N N . ARG A 1 82 ? -7.917 1.701 16.488 1.00 96.56 82 ARG A N 1
ATOM 620 C CA . ARG A 1 82 ? -7.921 1.836 17.941 1.00 96.56 82 ARG A CA 1
ATOM 621 C C . ARG A 1 82 ? -9.227 2.450 18.389 1.00 96.56 82 ARG A C 1
ATOM 623 O O . ARG A 1 82 ? -9.684 3.424 17.797 1.00 96.56 82 ARG A O 1
ATOM 630 N N . THR A 1 83 ? -9.814 1.896 19.432 1.00 94.94 83 THR A N 1
ATOM 631 C CA . THR A 1 83 ? -11.027 2.409 20.049 1.00 94.94 83 THR A CA 1
ATOM 632 C C . THR A 1 83 ? -10.665 3.649 20.861 1.00 94.94 83 THR A C 1
ATOM 634 O O . THR A 1 83 ? -9.691 3.610 21.623 1.00 94.94 83 THR A O 1
ATOM 637 N N . PRO A 1 84 ? -11.435 4.746 20.729 1.00 89.75 84 PRO A N 1
ATOM 638 C CA . PRO A 1 84 ? -11.219 5.929 21.544 1.00 89.75 84 PRO A CA 1
ATOM 639 C C . PRO A 1 84 ? -11.227 5.591 23.038 1.00 89.75 84 PRO A C 1
ATOM 641 O O . PRO A 1 84 ? -12.174 4.946 23.501 1.00 89.75 84 PRO A O 1
ATOM 644 N N . PRO A 1 85 ? -10.212 6.012 23.815 1.00 88.88 85 PRO A N 1
ATOM 645 C CA . PRO A 1 85 ? -10.255 5.844 25.258 1.00 88.88 85 PRO A CA 1
ATOM 646 C C . PRO A 1 85 ? -11.377 6.709 25.868 1.00 88.88 85 PRO A C 1
ATOM 648 O O . PRO A 1 85 ? -11.758 7.724 25.281 1.00 88.88 85 PRO A O 1
ATOM 651 N N . PRO A 1 86 ? -11.882 6.367 27.071 1.00 86.00 86 PRO A N 1
ATOM 652 C CA . PRO A 1 86 ? -12.948 7.133 27.729 1.00 86.00 86 PRO A CA 1
ATOM 653 C C . PRO A 1 86 ? -12.576 8.592 28.026 1.00 86.00 86 PRO A C 1
ATOM 655 O O . PRO A 1 86 ? -13.447 9.456 28.081 1.00 86.00 86 PRO A O 1
ATOM 658 N N . ILE A 1 87 ? -11.283 8.861 28.235 1.00 83.69 87 ILE A N 1
ATOM 659 C CA . ILE A 1 87 ? -10.730 10.192 28.493 1.00 83.69 87 ILE A CA 1
ATOM 660 C C . ILE A 1 87 ? -9.582 10.418 27.514 1.00 83.69 87 ILE A C 1
ATOM 662 O O . ILE A 1 87 ? -8.657 9.608 27.436 1.00 83.69 87 ILE A O 1
ATOM 666 N N . LEU A 1 88 ? -9.639 11.531 26.784 1.00 80.38 88 LEU A N 1
ATOM 667 C CA . LEU A 1 88 ? -8.596 11.937 25.850 1.00 80.38 88 LEU A CA 1
ATOM 668 C C . LEU A 1 88 ? -7.598 12.855 26.565 1.00 80.38 88 LEU A C 1
ATOM 670 O O . LEU A 1 88 ? -7.969 13.922 27.050 1.00 80.38 88 LEU A O 1
ATOM 674 N N . GLY A 1 89 ? -6.332 12.446 26.606 1.00 85.50 89 GLY A N 1
ATOM 675 C CA . GLY A 1 89 ? -5.218 13.261 27.082 1.00 85.50 89 GLY A CA 1
ATOM 676 C C . GLY A 1 89 ? -4.096 13.227 26.055 1.00 85.50 89 GLY A C 1
ATOM 677 O O . GLY A 1 89 ? -3.380 12.232 25.967 1.00 85.50 89 GLY A O 1
ATOM 678 N N . TYR A 1 90 ? -3.956 14.293 25.265 1.00 87.12 90 TYR A N 1
ATOM 679 C CA . TYR A 1 90 ? -2.915 14.393 24.243 1.00 87.12 90 TYR A CA 1
ATOM 680 C C . TYR A 1 90 ? -1.839 15.383 24.671 1.00 87.12 90 TYR A C 1
ATOM 682 O O . TYR A 1 90 ? -2.135 16.482 25.132 1.00 87.12 90 TYR A O 1
ATOM 690 N N . THR A 1 91 ? -0.581 14.996 24.484 1.00 88.88 91 THR A N 1
ATOM 691 C CA . THR A 1 91 ? 0.582 15.853 24.744 1.00 88.88 91 THR A CA 1
ATOM 692 C C . THR A 1 91 ? 0.902 16.785 23.571 1.00 88.88 91 THR A C 1
ATOM 694 O O . THR A 1 91 ? 1.661 17.735 23.741 1.00 88.88 91 THR A O 1
ATOM 697 N N . SER A 1 92 ? 0.337 16.528 22.383 1.00 92.00 92 SER A N 1
ATOM 698 C CA . SER A 1 92 ? 0.493 17.351 21.180 1.00 92.00 92 SER A CA 1
ATOM 699 C C . SER A 1 92 ? -0.663 17.167 20.187 1.00 92.00 92 SER A C 1
ATOM 701 O O . SER A 1 92 ? -1.325 16.126 20.169 1.00 92.00 92 SER A O 1
ATOM 703 N N . GLU A 1 93 ? -0.843 18.142 19.290 1.00 90.75 93 GLU A N 1
ATOM 704 C CA . GLU A 1 93 ? -1.830 18.055 18.202 1.00 90.75 93 GLU A CA 1
ATOM 705 C C . GLU A 1 93 ? -1.505 16.934 17.205 1.00 90.75 93 GLU A C 1
ATOM 707 O O . GLU A 1 93 ? -2.400 16.223 16.766 1.00 90.75 93 GLU A O 1
ATOM 712 N N . SER A 1 94 ? -0.227 16.663 16.925 1.00 88.94 94 SER A N 1
ATOM 713 C CA . SER A 1 94 ? 0.144 15.556 16.030 1.00 88.94 94 SER A CA 1
ATOM 714 C C . SER A 1 94 ? -0.184 14.179 16.615 1.00 88.94 94 SER A C 1
ATOM 716 O O . SER A 1 94 ? -0.490 13.242 15.876 1.00 88.94 94 SER A O 1
ATOM 718 N N . ALA A 1 95 ? -0.130 14.024 17.943 1.00 88.94 95 ALA A N 1
ATOM 719 C CA . ALA A 1 95 ? -0.592 12.805 18.601 1.00 88.94 95 ALA A CA 1
ATOM 720 C C . ALA A 1 95 ? -2.114 12.667 18.481 1.00 88.94 95 ALA A C 1
ATOM 722 O O . ALA A 1 95 ? -2.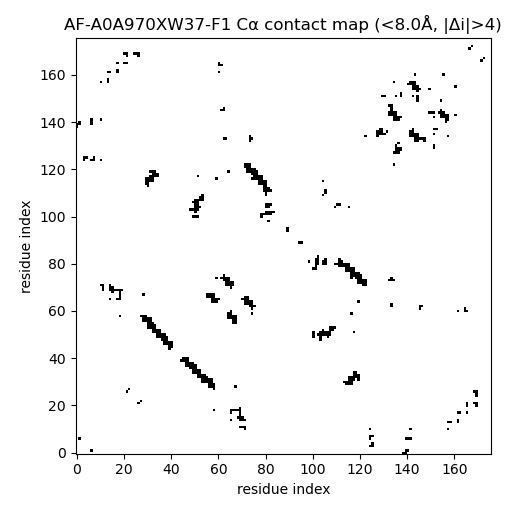596 11.586 18.145 1.00 88.94 95 ALA A O 1
ATOM 723 N N . ARG A 1 96 ? -2.840 13.773 18.680 1.00 91.81 96 ARG A N 1
ATOM 724 C CA . ARG A 1 96 ? -4.292 13.840 18.511 1.00 91.81 96 ARG A CA 1
ATOM 725 C C . ARG A 1 96 ? -4.729 13.483 17.089 1.00 91.81 96 ARG A C 1
ATOM 727 O O . ARG A 1 96 ? -5.596 12.636 16.928 1.00 91.81 96 ARG A O 1
ATOM 734 N N . GLU A 1 97 ? -4.131 14.085 16.063 1.00 91.81 97 GLU A N 1
ATOM 735 C CA . GLU A 1 97 ? -4.477 13.844 14.652 1.00 91.81 97 GLU A CA 1
ATOM 736 C C . GLU A 1 97 ? -4.287 12.377 14.252 1.00 91.81 97 GLU A C 1
ATOM 738 O O . GLU A 1 97 ? -5.166 11.774 13.632 1.00 91.81 97 GLU A O 1
ATOM 743 N N . ARG A 1 98 ? -3.167 11.766 14.663 1.00 91.19 98 ARG A N 1
ATOM 744 C CA . ARG A 1 98 ? -2.914 10.342 14.408 1.00 91.19 98 ARG A CA 1
ATOM 745 C C . ARG A 1 98 ? -3.931 9.441 15.104 1.00 91.19 98 ARG A C 1
ATOM 747 O O . ARG A 1 98 ? -4.329 8.438 14.517 1.00 91.19 98 ARG A O 1
ATOM 754 N N . ASP A 1 99 ? -4.332 9.761 16.332 1.00 92.44 99 ASP A N 1
ATOM 755 C CA . ASP A 1 99 ? -5.323 8.961 17.061 1.00 92.44 99 ASP A CA 1
ATOM 756 C C . ASP A 1 99 ? -6.727 9.140 16.468 1.00 92.44 99 ASP A C 1
ATOM 758 O O . ASP A 1 99 ? -7.446 8.164 16.274 1.00 92.44 99 ASP A O 1
ATOM 762 N N . GLU A 1 100 ? -7.084 10.349 16.023 1.00 94.00 100 GLU A N 1
ATOM 763 C CA . GLU A 1 100 ? -8.345 10.590 15.316 1.00 94.00 100 GLU A CA 1
ATOM 764 C C . GLU A 1 100 ? -8.477 9.787 14.016 1.00 94.00 100 GLU A C 1
ATOM 766 O O . GLU A 1 100 ? -9.579 9.330 13.696 1.00 94.00 100 GLU A O 1
ATOM 771 N N . LEU A 1 101 ? -7.377 9.555 13.289 1.00 95.31 101 LEU A N 1
ATOM 772 C CA . LEU A 1 101 ? -7.362 8.648 12.135 1.00 95.31 101 LEU A CA 1
ATOM 773 C C . LEU A 1 101 ? -7.590 7.187 12.554 1.00 95.31 101 LEU A C 1
ATOM 775 O O . LEU A 1 101 ? -8.369 6.475 1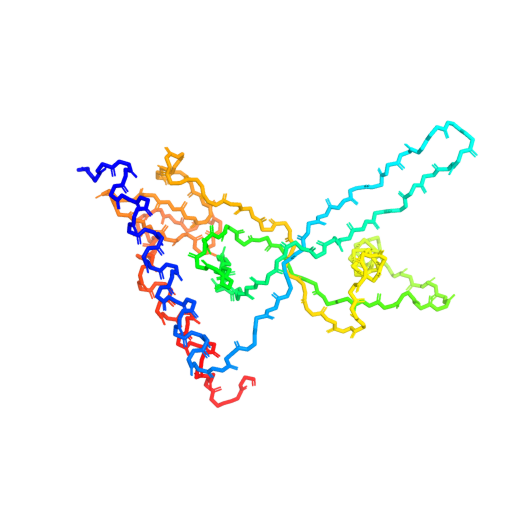1.918 1.00 95.31 101 LEU A O 1
ATOM 779 N N . ARG A 1 102 ? -6.986 6.736 13.661 1.00 96.88 102 ARG A N 1
ATOM 780 C CA . ARG A 1 102 ? -7.226 5.385 14.208 1.00 96.88 102 ARG A CA 1
ATOM 781 C C . ARG A 1 102 ? -8.677 5.210 14.655 1.00 96.88 102 ARG A C 1
ATOM 783 O O . ARG A 1 102 ? -9.275 4.166 14.405 1.00 96.88 102 ARG A O 1
ATOM 790 N N . HIS A 1 103 ? -9.265 6.251 15.238 1.00 96.31 103 HIS A N 1
ATOM 791 C CA . HIS A 1 103 ? -10.679 6.292 15.600 1.00 96.31 103 HIS A CA 1
ATOM 792 C C . HIS A 1 103 ? -11.577 6.319 14.356 1.00 96.31 103 HIS A C 1
ATOM 794 O O . HIS A 1 103 ? -12.648 5.710 14.345 1.00 96.31 103 HIS A O 1
ATOM 800 N N . ALA A 1 104 ? -11.158 7.004 13.287 1.00 96.94 104 ALA A N 1
ATOM 801 C CA . ALA A 1 104 ? -11.878 7.036 12.017 1.00 96.94 104 ALA A CA 1
ATOM 802 C C . ALA A 1 104 ? -11.995 5.642 11.388 1.00 96.94 104 ALA A C 1
ATOM 804 O O . ALA A 1 104 ? -13.040 5.340 10.810 1.00 96.94 104 ALA A O 1
ATOM 805 N N . ALA A 1 105 ? -10.983 4.788 11.548 1.00 97.50 105 ALA A N 1
ATOM 806 C CA . ALA A 1 105 ? -11.053 3.387 11.144 1.00 97.50 105 ALA A CA 1
ATOM 807 C C . ALA A 1 105 ? -12.110 2.593 11.925 1.00 97.50 105 ALA A C 1
ATOM 809 O O . ALA A 1 105 ? -12.956 1.948 11.308 1.00 97.50 105 ALA A O 1
ATOM 810 N N . ILE A 1 106 ? -12.158 2.716 13.257 1.00 97.75 106 ILE A N 1
ATOM 811 C CA . ILE A 1 106 ? -13.217 2.083 14.070 1.00 97.75 106 ILE A CA 1
ATOM 812 C C . ILE A 1 106 ? -14.604 2.583 13.650 1.00 97.75 106 ILE A C 1
ATOM 814 O O . ILE A 1 106 ? -15.521 1.794 13.431 1.00 97.75 106 ILE A O 1
ATOM 818 N N . ARG A 1 107 ? -14.769 3.898 13.440 1.00 96.56 107 ARG A N 1
ATOM 819 C CA . ARG A 1 107 ? -16.031 4.474 12.930 1.00 96.56 107 ARG A CA 1
ATOM 820 C C . ARG A 1 107 ? -16.392 3.990 11.520 1.00 96.56 107 ARG A C 1
ATOM 822 O O . ARG A 1 107 ? -17.555 4.104 11.126 1.00 96.56 107 ARG A O 1
ATOM 829 N N . GLY A 1 108 ? -15.409 3.526 10.756 1.00 95.50 108 GLY A N 1
ATOM 830 C CA . GLY A 1 108 ? -15.573 2.913 9.442 1.00 95.50 108 GLY A CA 1
ATOM 831 C C . GLY A 1 108 ? -15.861 1.411 9.477 1.00 95.50 108 GLY A C 1
ATOM 832 O O . GLY A 1 108 ? -16.170 0.855 8.428 1.00 95.50 108 GLY A O 1
ATOM 833 N N . GLY A 1 109 ? -15.835 0.784 10.658 1.00 96.19 109 GLY A N 1
ATOM 834 C CA . GLY A 1 109 ? -16.159 -0.629 10.859 1.00 96.19 109 GLY A CA 1
ATOM 835 C C . GLY A 1 109 ? -14.954 -1.552 11.044 1.00 96.19 109 GLY A C 1
ATOM 836 O O . GLY A 1 109 ? -15.150 -2.761 11.097 1.00 96.19 109 GLY A O 1
ATOM 837 N N . ALA A 1 110 ? -13.736 -1.013 11.150 1.00 97.06 110 ALA A N 1
ATOM 838 C CA . ALA A 1 110 ? -12.553 -1.815 11.453 1.00 97.06 110 ALA A CA 1
ATOM 839 C C . ALA A 1 110 ? -12.612 -2.415 12.865 1.00 97.06 110 ALA A C 1
ATOM 841 O O . ALA A 1 110 ? -13.169 -1.808 13.786 1.00 97.06 110 ALA A O 1
ATOM 842 N N . ALA A 1 111 ? -11.990 -3.577 13.047 1.00 97.25 111 ALA A N 1
ATOM 843 C CA . ALA A 1 111 ? -11.818 -4.190 14.358 1.00 97.25 111 ALA A CA 1
ATOM 844 C C . ALA A 1 111 ? -10.702 -3.502 15.170 1.00 97.25 111 ALA A C 1
ATOM 846 O O . ALA A 1 111 ? -9.774 -2.908 14.617 1.00 97.25 111 ALA A O 1
ATOM 847 N N . GLU A 1 112 ? -10.761 -3.613 16.502 1.00 97.12 112 GLU A N 1
ATOM 848 C CA . GLU A 1 112 ? -9.676 -3.154 17.378 1.00 97.12 112 GLU A CA 1
ATOM 849 C C . GLU A 1 112 ? -8.357 -3.829 16.992 1.00 97.12 112 GLU A C 1
ATOM 851 O O . GLU A 1 112 ? -8.269 -5.054 16.906 1.00 97.12 112 GLU A O 1
ATOM 856 N N . GLY A 1 113 ? -7.309 -3.034 16.785 1.00 97.44 113 GLY A N 1
ATOM 857 C CA . GLY A 1 113 ? -5.996 -3.555 16.441 1.00 97.44 113 GLY A CA 1
ATOM 858 C C . GLY A 1 113 ? -5.840 -3.994 14.981 1.00 97.44 113 GLY A C 1
ATOM 859 O O . GLY A 1 113 ? -4.770 -4.503 14.647 1.00 97.44 113 GLY A O 1
ATOM 860 N N . GLU A 1 114 ? -6.836 -3.803 14.115 1.00 97.62 114 GLU A N 1
ATOM 861 C CA . GLU A 1 114 ? -6.730 -4.124 12.689 1.00 97.62 114 GLU A CA 1
ATOM 862 C C . GLU A 1 114 ? -5.755 -3.174 11.972 1.00 97.62 114 GLU A C 1
ATOM 864 O O . GLU A 1 114 ? -5.815 -1.953 12.153 1.00 97.62 114 GLU A O 1
ATOM 869 N N . THR A 1 115 ? -4.846 -3.727 11.164 1.00 97.88 115 THR A N 1
ATOM 870 C CA . THR A 1 115 ? -3.945 -2.946 10.304 1.00 97.88 115 THR A CA 1
ATOM 871 C C . THR A 1 115 ? -4.672 -2.523 9.033 1.00 97.88 115 THR A C 1
ATOM 873 O O . THR A 1 115 ? -5.289 -3.347 8.356 1.00 97.88 115 THR A O 1
ATOM 876 N N . ILE A 1 116 ? -4.580 -1.235 8.699 1.00 98.00 116 ILE A N 1
ATOM 877 C CA . ILE A 1 116 ? -5.212 -0.656 7.512 1.00 98.00 116 ILE A CA 1
ATOM 878 C C . ILE A 1 116 ? -4.197 0.179 6.745 1.00 98.00 116 ILE A C 1
ATOM 880 O O . ILE A 1 116 ? -3.623 1.130 7.288 1.00 98.00 116 ILE A O 1
ATOM 884 N N . HIS A 1 117 ? -4.033 -0.131 5.463 1.00 97.69 117 HIS A N 1
ATOM 885 C CA . HIS A 1 117 ? -3.344 0.726 4.506 1.00 97.69 117 HIS A CA 1
ATOM 886 C C . HIS A 1 117 ? -4.342 1.725 3.935 1.00 97.69 117 HIS A C 1
ATOM 888 O O . HIS A 1 117 ? -5.321 1.323 3.313 1.00 97.69 117 HIS A O 1
ATOM 894 N N . TRP A 1 118 ? -4.116 3.020 4.127 1.00 96.69 118 TRP A N 1
ATOM 895 C CA . TRP A 1 118 ? -5.048 4.052 3.677 1.00 96.69 118 TRP A CA 1
ATOM 896 C C . TRP A 1 118 ? -4.355 5.095 2.807 1.00 96.69 118 TRP A C 1
ATOM 898 O O . TRP A 1 118 ? -3.141 5.285 2.885 1.00 96.69 118 TRP A O 1
ATOM 908 N N . GLY A 1 119 ? -5.129 5.739 1.933 1.00 95.19 119 GLY A N 1
ATOM 909 C CA . GLY A 1 119 ? -4.583 6.676 0.947 1.00 95.19 119 GLY A CA 1
ATOM 910 C C . GLY A 1 119 ? -3.751 5.997 -0.146 1.00 95.19 119 GLY A C 1
ATOM 911 O O . GLY A 1 119 ? -2.969 6.665 -0.815 1.00 95.19 119 GLY A O 1
ATOM 912 N N . ALA A 1 120 ? -3.890 4.677 -0.314 1.00 96.06 120 ALA A N 1
ATOM 913 C CA . ALA A 1 120 ? -3.346 3.989 -1.475 1.00 96.06 120 ALA A CA 1
ATOM 914 C C . ALA A 1 120 ? -4.134 4.403 -2.725 1.00 96.06 120 ALA A C 1
ATOM 916 O O . ALA A 1 120 ? -5.364 4.461 -2.685 1.00 96.06 120 ALA A O 1
ATOM 917 N N . SER A 1 121 ? -3.440 4.687 -3.824 1.00 95.56 121 SER A N 1
ATOM 918 C CA . SER A 1 121 ? -4.062 5.157 -5.064 1.00 95.56 121 SER A CA 1
ATOM 919 C C . SER A 1 121 ? -3.780 4.209 -6.231 1.00 95.56 121 SER A C 1
ATOM 921 O O . SER A 1 121 ? -2.679 3.659 -6.314 1.00 95.56 121 SER A O 1
ATOM 923 N N . PRO A 1 122 ? -4.744 3.997 -7.147 1.00 95.31 122 PRO A N 1
ATOM 924 C CA . PRO A 1 122 ? -4.506 3.212 -8.352 1.00 95.31 122 PRO A CA 1
ATOM 925 C C . PRO A 1 122 ? -3.339 3.764 -9.166 1.00 95.31 122 PRO A C 1
ATOM 927 O O . PRO A 1 122 ? -3.220 4.974 -9.359 1.00 95.31 122 PRO A O 1
ATOM 930 N N . VAL A 1 123 ? -2.491 2.865 -9.656 1.00 95.00 123 VAL A N 1
ATOM 931 C CA . VAL A 1 123 ? -1.482 3.204 -10.656 1.00 95.00 123 VAL A CA 1
ATOM 932 C C .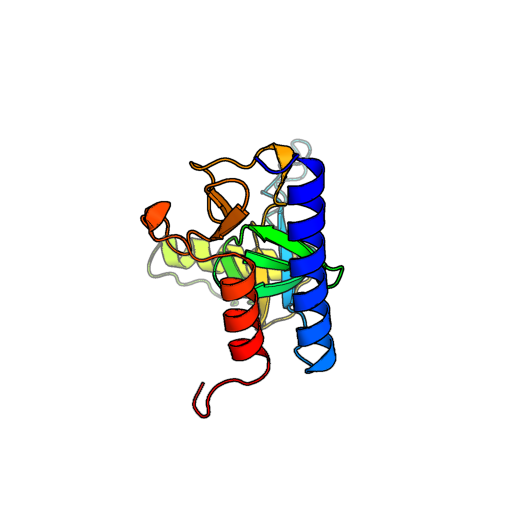 VAL A 1 123 ? -2.152 3.191 -12.025 1.00 95.00 123 VAL A C 1
ATOM 934 O O . VAL A 1 123 ? -2.718 2.171 -12.410 1.00 95.00 123 VAL A O 1
ATOM 937 N N . ASP A 1 124 ? -2.063 4.298 -12.760 1.00 94.62 124 ASP A N 1
ATOM 938 C CA . ASP A 1 124 ? -2.469 4.376 -14.165 1.00 94.62 124 ASP A CA 1
ATOM 939 C C . ASP A 1 124 ? -1.235 4.214 -15.069 1.00 94.62 124 ASP A C 1
ATOM 941 O O . ASP A 1 124 ? -0.443 5.154 -15.167 1.00 94.62 124 ASP A O 1
ATOM 945 N N . PRO A 1 125 ? -1.046 3.057 -15.739 1.00 93.75 125 PRO A N 1
ATOM 946 C CA . PRO A 1 125 ? 0.111 2.819 -16.597 1.00 93.75 125 PRO A CA 1
ATOM 947 C C . PRO A 1 125 ? 0.247 3.813 -17.753 1.00 93.75 125 PRO A C 1
ATOM 949 O O . PRO A 1 125 ? 1.369 4.096 -18.167 1.00 93.75 125 PRO A O 1
ATOM 952 N N . ALA A 1 126 ? -0.866 4.349 -18.266 1.00 92.88 126 ALA A N 1
ATOM 953 C CA . ALA A 1 126 ? -0.852 5.280 -19.391 1.00 92.88 126 ALA A CA 1
ATOM 954 C C . ALA A 1 126 ? -0.344 6.675 -18.992 1.00 92.88 126 ALA A C 1
ATOM 956 O O . ALA A 1 126 ? 0.135 7.422 -19.844 1.00 92.88 126 ALA A O 1
ATOM 957 N N . ALA A 1 127 ? -0.426 7.014 -17.703 1.00 93.94 127 ALA A N 1
ATOM 958 C CA . ALA A 1 127 ? 0.052 8.276 -17.149 1.00 93.94 127 ALA A CA 1
ATOM 959 C C . ALA A 1 127 ? 1.490 8.199 -16.600 1.00 93.94 127 ALA A C 1
ATOM 961 O O . ALA A 1 127 ? 2.008 9.208 -16.122 1.00 93.94 127 ALA A O 1
ATOM 962 N N . LEU A 1 128 ? 2.134 7.024 -16.632 1.00 95.25 128 LEU A N 1
ATOM 963 C CA . LEU A 1 128 ? 3.469 6.845 -16.065 1.00 95.25 128 LEU A CA 1
ATOM 964 C C . LEU A 1 128 ? 4.570 7.408 -16.963 1.00 95.25 128 LEU A C 1
ATOM 966 O O . LEU A 1 128 ? 4.659 7.121 -18.155 1.00 95.25 128 LEU A O 1
ATOM 970 N N . ASP A 1 129 ? 5.496 8.114 -16.329 1.00 94.56 129 ASP A N 1
ATOM 971 C CA . ASP A 1 129 ? 6.696 8.662 -16.950 1.00 94.56 129 ASP A CA 1
ATOM 972 C C . ASP A 1 129 ? 7.916 8.550 -16.014 1.00 94.56 129 ASP A C 1
ATOM 974 O O . ASP A 1 129 ? 7.877 7.898 -14.967 1.00 94.56 129 ASP A O 1
ATOM 978 N N . GLY A 1 130 ? 9.037 9.169 -16.390 1.00 93.69 130 GLY A N 1
ATOM 979 C CA . GLY A 1 130 ? 10.255 9.168 -15.574 1.00 93.69 130 GLY A CA 1
ATOM 980 C C . GLY A 1 130 ? 10.190 10.045 -14.314 1.00 93.69 130 GLY A C 1
ATOM 981 O O . GLY A 1 130 ? 11.022 9.882 -13.419 1.00 93.69 130 GLY A O 1
ATOM 982 N N . ALA A 1 131 ? 9.232 10.975 -14.228 1.00 92.94 131 ALA A N 1
ATOM 983 C CA . ALA A 1 131 ? 9.042 11.857 -13.074 1.00 92.94 131 ALA A CA 1
ATOM 984 C C . ALA A 1 131 ? 8.114 11.240 -12.016 1.00 92.94 131 ALA A C 1
ATOM 986 O O . ALA A 1 131 ? 8.199 11.598 -10.836 1.00 92.94 131 ALA A O 1
ATOM 987 N N . SER A 1 132 ? 7.282 10.291 -12.439 1.00 94.06 132 SER A N 1
ATOM 988 C CA . SER A 1 132 ? 6.321 9.558 -11.624 1.00 94.06 132 SER A CA 1
ATOM 989 C C . SER A 1 132 ? 6.964 8.895 -10.395 1.00 94.06 132 SER A C 1
ATOM 991 O O . SER A 1 132 ? 8.164 8.596 -10.345 1.00 94.06 132 SER A O 1
ATOM 993 N 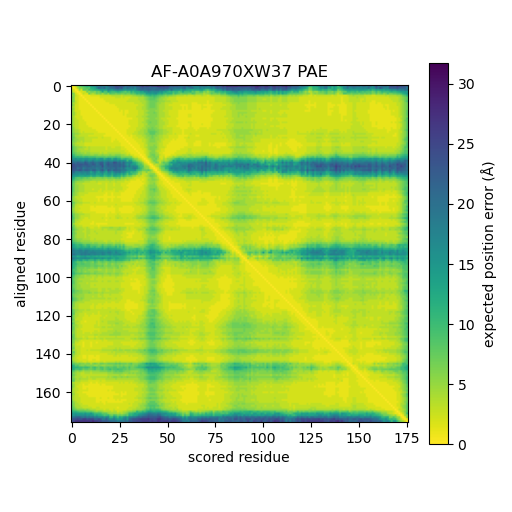N . ALA A 1 133 ? 6.164 8.712 -9.347 1.00 92.50 133 ALA A N 1
ATOM 994 C CA . ALA A 1 133 ? 6.556 8.040 -8.114 1.00 92.50 133 ALA A CA 1
ATOM 995 C C . ALA A 1 133 ? 5.306 7.488 -7.403 1.00 92.50 133 ALA A C 1
ATOM 997 O O . ALA A 1 133 ? 4.237 8.083 -7.515 1.00 92.50 133 ALA A O 1
ATOM 998 N N . PRO A 1 134 ? 5.418 6.386 -6.640 1.00 95.62 134 PRO A N 1
ATOM 999 C CA . PRO A 1 134 ? 6.617 5.574 -6.427 1.00 95.62 134 PRO A CA 1
ATOM 1000 C C . PRO A 1 134 ? 6.960 4.661 -7.613 1.00 95.62 134 PRO A C 1
ATOM 1002 O O . PRO A 1 134 ? 8.071 4.142 -7.655 1.00 95.62 134 PRO A O 1
ATOM 1005 N N . LEU A 1 135 ? 6.056 4.478 -8.579 1.00 96.94 135 LEU A N 1
ATOM 1006 C CA . LEU A 1 135 ? 6.322 3.761 -9.827 1.00 96.94 135 LEU A CA 1
ATOM 1007 C C . LEU A 1 135 ? 6.607 4.757 -10.956 1.00 96.94 135 LEU A C 1
ATOM 1009 O O . LEU A 1 135 ? 5.892 5.743 -11.093 1.00 96.94 135 LEU A O 1
ATOM 1013 N N . ALA A 1 136 ? 7.646 4.498 -11.741 1.00 96.44 136 ALA A N 1
ATOM 1014 C CA . ALA A 1 136 ? 8.087 5.325 -12.858 1.00 96.44 136 ALA A CA 1
ATOM 1015 C C . ALA A 1 136 ? 8.452 4.458 -14.066 1.00 96.44 136 ALA A C 1
ATOM 1017 O O . ALA A 1 136 ? 8.567 3.235 -13.953 1.00 96.44 136 ALA A O 1
ATOM 1018 N N . VAL A 1 137 ? 8.698 5.098 -15.206 1.00 96.75 137 VAL A N 1
ATOM 1019 C CA . VAL A 1 137 ? 9.200 4.442 -16.419 1.00 96.75 137 VAL A CA 1
ATOM 1020 C C . VAL A 1 137 ? 10.622 4.903 -16.707 1.00 96.75 137 VAL A C 1
ATOM 1022 O O . VAL A 1 137 ? 10.900 6.097 -16.802 1.00 96.75 137 VAL A O 1
ATOM 1025 N N . ARG A 1 138 ? 11.531 3.942 -16.886 1.00 95.44 138 ARG A N 1
ATOM 1026 C CA . ARG A 1 138 ? 12.897 4.173 -17.366 1.00 95.44 138 ARG A CA 1
ATOM 1027 C C . ARG A 1 138 ? 13.164 3.249 -18.543 1.00 95.44 138 ARG A C 1
ATOM 1029 O O . ARG A 1 138 ? 13.003 2.040 -18.419 1.00 95.44 138 ARG A O 1
ATOM 1036 N N . ASP A 1 139 ? 13.531 3.825 -19.685 1.00 93.25 139 ASP A N 1
ATOM 1037 C CA . ASP A 1 139 ? 13.828 3.087 -20.921 1.00 93.25 139 ASP A CA 1
ATOM 1038 C C . ASP A 1 139 ? 12.684 2.147 -21.372 1.00 93.25 139 ASP A C 1
ATOM 1040 O O . ASP A 1 139 ? 12.912 1.092 -21.957 1.00 93.25 139 ASP A O 1
ATOM 1044 N N . GLY A 1 140 ? 11.428 2.523 -21.090 1.00 93.56 140 GLY A N 1
ATOM 1045 C CA . GLY A 1 140 ? 10.239 1.715 -21.395 1.00 93.56 140 GLY A CA 1
ATOM 1046 C C . GLY A 1 140 ? 9.944 0.588 -20.397 1.00 93.56 140 GLY A C 1
ATOM 1047 O O . GLY A 1 140 ? 9.023 -0.188 -20.627 1.00 93.56 140 GLY A O 1
ATOM 1048 N N . ALA A 1 141 ? 10.691 0.488 -19.295 1.00 95.38 141 ALA A N 1
ATOM 1049 C CA . ALA A 1 141 ? 10.477 -0.508 -18.250 1.00 95.38 141 ALA A CA 1
ATOM 1050 C C . ALA A 1 141 ? 9.968 0.129 -16.941 1.00 95.38 141 ALA A C 1
ATOM 1052 O O . ALA A 1 141 ? 10.409 1.228 -16.584 1.00 95.38 141 ALA A O 1
ATOM 1053 N N . PRO A 1 142 ? 9.083 -0.558 -16.191 1.00 97.56 142 PRO A N 1
ATOM 1054 C CA . PRO A 1 142 ? 8.609 -0.077 -14.900 1.00 97.56 142 PRO A CA 1
ATOM 1055 C C . PRO A 1 142 ? 9.705 -0.203 -13.831 1.00 97.56 142 PRO A C 1
ATOM 1057 O O . PRO A 1 142 ? 10.298 -1.270 -13.639 1.00 97.56 142 PRO A O 1
ATOM 1060 N N . VAL A 1 143 ? 9.955 0.887 -13.108 1.00 98.06 143 VAL A N 1
ATOM 1061 C CA . VAL A 1 143 ? 10.949 0.979 -12.030 1.00 98.06 143 VAL A CA 1
ATOM 1062 C C . VAL A 1 143 ? 10.356 1.655 -10.794 1.00 98.06 143 VAL A C 1
ATOM 1064 O O . VAL A 1 143 ? 9.478 2.506 -10.896 1.00 98.06 143 VAL A O 1
ATOM 1067 N N . VAL A 1 144 ? 10.845 1.293 -9.611 1.00 98.06 144 VAL A N 1
ATOM 1068 C CA . VAL A 1 144 ? 10.331 1.745 -8.317 1.00 98.06 144 VAL A CA 1
ATOM 1069 C C . VAL A 1 144 ? 11.315 2.703 -7.654 1.00 98.06 144 VAL A C 1
ATOM 1071 O O . VAL A 1 144 ? 12.478 2.382 -7.396 1.00 98.06 144 VAL A O 1
ATOM 1074 N N . ARG A 1 145 ? 10.814 3.890 -7.319 1.00 96.00 145 ARG A N 1
ATOM 1075 C CA . ARG A 1 145 ? 11.470 4.906 -6.496 1.00 96.00 145 ARG A CA 1
ATOM 1076 C C . ARG A 1 145 ? 10.973 4.744 -5.065 1.00 96.00 145 ARG A C 1
ATOM 1078 O O . ARG A 1 145 ? 10.015 5.379 -4.639 1.00 96.00 145 ARG A O 1
ATOM 1085 N N . TRP A 1 146 ? 11.619 3.847 -4.327 1.00 88.62 146 TRP A N 1
ATOM 1086 C CA . TRP A 1 146 ? 11.181 3.455 -2.983 1.00 88.62 146 TRP A CA 1
ATOM 1087 C C . TRP A 1 146 ? 11.300 4.570 -1.929 1.00 88.62 146 TRP A C 1
ATOM 1089 O O . TRP A 1 146 ? 10.670 4.479 -0.879 1.00 88.62 146 TRP A O 1
ATOM 1099 N N . ALA A 1 147 ? 12.078 5.622 -2.204 1.00 87.00 147 ALA A N 1
ATOM 1100 C CA . ALA A 1 147 ? 12.135 6.834 -1.398 1.00 87.00 147 ALA A CA 1
ATOM 1101 C C . ALA A 1 147 ? 11.897 8.076 -2.278 1.00 87.00 147 ALA A C 1
ATOM 1103 O O . ALA A 1 147 ? 12.321 8.088 -3.438 1.00 87.00 147 ALA A O 1
ATOM 1104 N N . PRO A 1 148 ? 11.312 9.164 -1.732 1.00 78.25 148 PRO A N 1
ATOM 1105 C CA . PRO A 1 148 ? 10.965 10.363 -2.507 1.00 78.25 148 PRO A CA 1
ATOM 1106 C C . PRO A 1 148 ? 12.136 10.977 -3.286 1.00 78.25 148 PRO A C 1
ATOM 1108 O O . PRO A 1 148 ? 11.958 11.554 -4.355 1.00 78.25 148 PRO A O 1
ATOM 111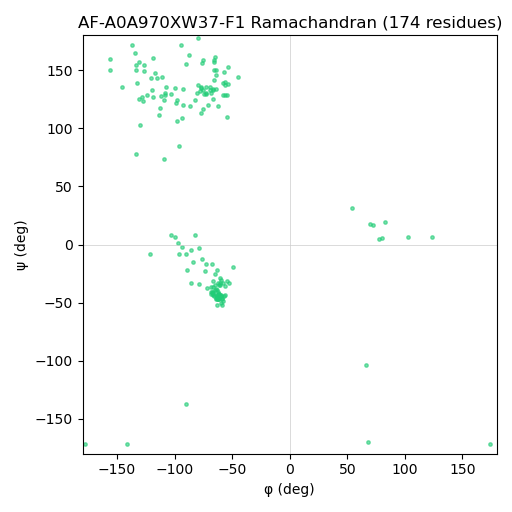1 N N . ARG A 1 149 ? 13.355 10.845 -2.750 1.00 86.75 149 ARG A N 1
ATOM 1112 C CA . ARG A 1 149 ? 14.578 11.421 -3.326 1.00 86.75 149 ARG A CA 1
ATOM 1113 C C . ARG A 1 149 ? 15.388 10.443 -4.176 1.00 86.75 149 ARG A C 1
ATOM 1115 O O . ARG A 1 149 ? 16.434 10.844 -4.673 1.00 86.75 149 ARG A O 1
ATOM 1122 N N . THR A 1 150 ? 14.948 9.195 -4.356 1.00 91.00 150 THR A N 1
ATOM 1123 C CA . THR A 1 150 ? 15.664 8.225 -5.200 1.00 91.00 150 THR A CA 1
ATOM 112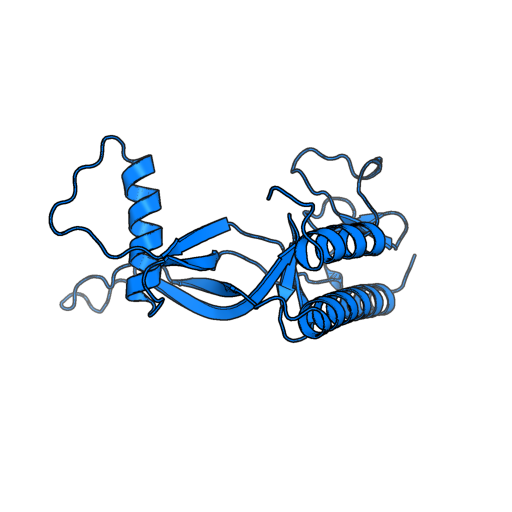4 C C . THR A 1 150 ? 15.695 8.743 -6.643 1.00 91.00 150 THR A C 1
ATOM 1126 O O . THR A 1 150 ? 14.621 8.948 -7.221 1.00 91.00 150 THR A O 1
ATOM 1129 N N . PRO A 1 151 ? 16.875 8.987 -7.244 1.00 93.62 151 PRO A N 1
ATOM 1130 C CA . PRO A 1 151 ? 16.971 9.369 -8.652 1.00 93.62 151 PRO A CA 1
ATOM 1131 C C . PRO A 1 151 ? 16.477 8.241 -9.563 1.00 93.62 151 PRO A C 1
ATOM 1133 O O . PRO A 1 151 ? 16.649 7.070 -9.230 1.00 93.62 151 PRO A O 1
ATOM 1136 N N . LEU A 1 152 ? 15.930 8.567 -10.739 1.00 94.81 152 LEU A N 1
ATOM 1137 C CA . LEU A 1 152 ? 15.424 7.563 -11.690 1.00 94.81 152 LEU A CA 1
ATOM 1138 C C . LEU A 1 152 ? 16.497 6.531 -12.093 1.00 94.81 152 LEU A C 1
ATOM 1140 O O . LEU A 1 152 ? 16.204 5.346 -12.229 1.00 94.81 152 LEU A O 1
ATOM 1144 N N . ALA A 1 153 ? 17.754 6.966 -12.217 1.00 94.19 153 ALA A N 1
ATOM 1145 C CA . ALA A 1 153 ? 18.890 6.093 -12.522 1.00 94.19 153 ALA A CA 1
ATOM 1146 C C . ALA A 1 153 ? 19.186 5.057 -11.419 1.00 94.19 153 ALA A C 1
ATOM 1148 O O . ALA A 1 153 ? 19.730 3.998 -11.708 1.00 94.19 153 ALA A O 1
ATOM 1149 N N . ALA A 1 154 ? 18.803 5.345 -10.171 1.00 95.00 154 ALA A N 1
ATOM 1150 C CA . ALA A 1 154 ? 18.942 4.444 -9.027 1.00 95.00 154 ALA A CA 1
ATOM 1151 C C . ALA A 1 154 ? 17.628 3.712 -8.685 1.00 95.00 154 ALA A C 1
ATOM 1153 O O . ALA A 1 154 ? 17.547 3.044 -7.655 1.00 95.00 154 ALA A O 1
ATOM 1154 N N . ALA A 1 155 ? 16.584 3.861 -9.509 1.00 96.88 155 ALA A N 1
ATOM 1155 C CA . ALA A 1 155 ? 15.312 3.180 -9.309 1.00 96.88 155 ALA A CA 1
ATOM 1156 C C . ALA A 1 155 ? 15.432 1.683 -9.640 1.00 96.88 155 ALA A C 1
ATOM 1158 O O . ALA A 1 155 ? 16.004 1.294 -10.666 1.00 96.88 155 ALA A O 1
ATOM 1159 N N . THR A 1 156 ? 14.858 0.850 -8.775 1.00 97.81 156 THR A N 1
ATOM 1160 C CA . THR A 1 156 ? 14.911 -0.614 -8.870 1.00 97.81 156 THR A CA 1
ATOM 1161 C C . THR A 1 156 ? 13.892 -1.115 -9.896 1.00 97.81 156 THR A C 1
ATOM 1163 O O . THR A 1 156 ? 12.765 -0.630 -9.876 1.00 97.81 156 THR A O 1
ATOM 1166 N N . PRO A 1 157 ? 14.205 -2.085 -10.772 1.00 98.12 157 PRO A N 1
ATOM 1167 C CA . PRO A 1 157 ? 13.197 -2.706 -11.635 1.00 98.12 157 PRO A CA 1
ATOM 1168 C C . PRO A 1 157 ? 12.002 -3.240 -10.833 1.00 98.12 157 PRO A C 1
ATOM 1170 O O . PRO A 1 157 ? 12.196 -3.835 -9.772 1.00 98.12 157 PRO A O 1
ATOM 1173 N N . LEU A 1 158 ? 10.774 -3.040 -11.330 1.00 98.31 158 LEU A N 1
ATOM 1174 C CA . LEU A 1 158 ? 9.552 -3.437 -10.616 1.00 98.31 158 LEU A CA 1
ATOM 1175 C C . LEU A 1 158 ? 9.543 -4.925 -10.252 1.00 98.31 158 LEU A C 1
ATOM 1177 O O . LEU A 1 158 ? 9.198 -5.267 -9.128 1.00 98.31 158 LEU A O 1
ATOM 1181 N N . GLU A 1 159 ? 9.951 -5.793 -11.177 1.00 98.25 159 GLU A N 1
ATOM 1182 C CA . GLU A 1 159 ? 10.032 -7.238 -10.937 1.00 98.25 159 GLU A CA 1
ATOM 1183 C C . GLU A 1 159 ? 10.972 -7.562 -9.773 1.00 98.25 159 GLU A C 1
ATOM 1185 O O . GLU A 1 159 ? 10.551 -8.192 -8.808 1.00 98.25 159 GLU A O 1
ATOM 1190 N N . THR A 1 160 ? 12.203 -7.038 -9.804 1.00 98.25 160 THR A N 1
ATOM 1191 C CA . THR A 1 160 ? 13.182 -7.211 -8.722 1.00 98.25 160 THR A CA 1
ATOM 1192 C C . THR A 1 160 ? 12.638 -6.709 -7.386 1.00 98.25 160 THR A C 1
ATOM 1194 O O . THR A 1 160 ? 12.766 -7.388 -6.372 1.00 98.25 160 THR A O 1
ATOM 1197 N N . TYR A 1 161 ? 11.998 -5.537 -7.385 1.00 98.19 161 TYR A N 1
ATOM 1198 C CA . TYR A 1 161 ? 11.418 -4.958 -6.179 1.00 98.19 161 TYR A CA 1
ATOM 1199 C C . TYR A 1 161 ? 10.289 -5.827 -5.607 1.00 98.19 161 TYR A C 1
ATOM 1201 O O . TYR A 1 161 ? 10.264 -6.090 -4.405 1.00 98.19 161 TYR A O 1
ATOM 1209 N N . LEU A 1 162 ? 9.357 -6.288 -6.447 1.00 98.19 162 LEU A N 1
ATOM 1210 C CA . LEU A 1 162 ? 8.245 -7.133 -6.010 1.00 98.19 162 LEU A CA 1
ATOM 1211 C C . LEU A 1 162 ? 8.724 -8.506 -5.543 1.00 98.19 162 LEU A C 1
ATOM 1213 O O . LEU A 1 162 ? 8.234 -8.978 -4.521 1.00 98.19 162 LEU A O 1
ATOM 1217 N N . ASP A 1 163 ? 9.682 -9.127 -6.232 1.00 97.94 163 ASP A N 1
ATOM 1218 C CA . ASP A 1 163 ? 10.232 -10.425 -5.837 1.00 97.94 163 ASP A CA 1
ATOM 1219 C C . ASP A 1 163 ? 10.927 -10.356 -4.472 1.00 97.94 163 ASP A C 1
ATOM 1221 O O . ASP A 1 163 ? 10.695 -11.224 -3.627 1.00 97.94 163 ASP A O 1
ATOM 1225 N N . GLU A 1 164 ? 11.718 -9.306 -4.225 1.00 97.06 164 GLU A N 1
ATOM 1226 C CA . GLU A 1 164 ? 12.370 -9.071 -2.933 1.00 97.06 164 GLU A CA 1
ATOM 1227 C C . GLU A 1 164 ? 11.332 -8.859 -1.823 1.00 97.06 164 GLU A C 1
ATOM 1229 O O . GLU A 1 164 ? 11.355 -9.550 -0.804 1.00 97.06 164 GLU A O 1
ATOM 1234 N N . ARG A 1 165 ? 10.376 -7.938 -2.019 1.00 97.44 165 ARG A N 1
ATOM 1235 C CA . ARG A 1 165 ? 9.367 -7.614 -0.995 1.00 97.44 165 ARG A CA 1
ATOM 1236 C C . ARG A 1 165 ? 8.414 -8.767 -0.719 1.00 97.44 165 ARG A C 1
ATOM 1238 O O . ARG A 1 165 ? 8.043 -8.979 0.430 1.00 97.44 165 ARG A O 1
ATOM 1245 N N . THR A 1 166 ? 8.052 -9.516 -1.753 1.00 97.38 166 THR A N 1
ATOM 1246 C CA . THR A 1 166 ? 7.241 -10.726 -1.612 1.00 97.38 166 THR A CA 1
ATOM 1247 C C . THR A 1 166 ? 8.011 -11.805 -0.860 1.00 97.38 166 THR A C 1
ATOM 1249 O O . THR A 1 166 ? 7.446 -12.440 0.022 1.00 97.38 166 THR A O 1
ATOM 1252 N N . GLY A 1 167 ? 9.300 -11.989 -1.168 1.00 95.88 167 GLY A N 1
ATOM 1253 C CA . GLY A 1 167 ? 10.172 -12.913 -0.445 1.00 95.88 167 GLY A CA 1
ATOM 1254 C C . GLY A 1 167 ? 10.252 -12.586 1.045 1.00 95.88 167 GLY A C 1
ATOM 1255 O O . GLY A 1 167 ? 10.001 -13.463 1.860 1.00 95.88 167 GLY A O 1
ATOM 1256 N N . LEU A 1 168 ? 10.495 -11.318 1.392 1.00 95.19 168 LEU A N 1
ATOM 1257 C CA . LEU A 1 168 ? 10.574 -10.862 2.786 1.00 95.19 168 LEU A CA 1
ATOM 1258 C C . LEU A 1 168 ? 9.282 -11.081 3.584 1.00 95.19 168 LEU A C 1
ATOM 1260 O O . LEU A 1 168 ? 9.345 -11.278 4.793 1.00 95.19 168 LEU A O 1
ATOM 1264 N N . LEU A 1 169 ? 8.121 -10.994 2.931 1.00 94.50 169 LEU A N 1
ATOM 1265 C CA . LEU A 1 169 ? 6.832 -11.168 3.599 1.00 94.50 169 LEU A CA 1
ATOM 1266 C C . LEU A 1 169 ? 6.413 -12.645 3.686 1.00 94.50 169 LEU A C 1
ATOM 1268 O O . LEU A 1 169 ? 5.763 -13.035 4.651 1.00 94.50 169 LEU A O 1
ATOM 1272 N N . ALA A 1 170 ? 6.776 -13.455 2.688 1.00 94.00 170 ALA A N 1
ATOM 1273 C CA . ALA A 1 170 ? 6.474 -14.885 2.646 1.00 94.00 170 ALA A CA 1
ATOM 1274 C C . ALA A 1 170 ? 7.414 -15.730 3.522 1.00 94.00 170 ALA A C 1
ATOM 1276 O O . ALA A 1 170 ? 6.983 -16.736 4.075 1.00 94.00 170 ALA A O 1
ATOM 1277 N N . ASP A 1 171 ? 8.680 -15.331 3.632 1.00 90.38 171 ASP A N 1
ATOM 1278 C CA . ASP A 1 171 ? 9.706 -15.999 4.434 1.00 90.38 171 ASP A CA 1
ATOM 1279 C C . ASP A 1 171 ? 10.464 -14.942 5.254 1.00 90.38 171 ASP A C 1
ATOM 1281 O O . ASP A 1 171 ? 11.538 -14.474 4.852 1.00 90.38 171 ASP A O 1
ATOM 1285 N N . PRO A 1 172 ? 9.862 -14.457 6.358 1.00 79.50 172 PRO A N 1
ATOM 1286 C CA . PRO A 1 172 ? 10.482 -13.423 7.163 1.00 79.50 172 PRO A CA 1
ATOM 1287 C C . PRO A 1 172 ? 11.778 -13.964 7.784 1.00 79.50 172 PRO A C 1
ATOM 1289 O O . PRO A 1 172 ? 11.779 -15.060 8.353 1.00 79.50 172 PRO A O 1
ATOM 1292 N N . PRO A 1 173 ? 12.892 -13.210 7.724 1.00 76.06 173 PRO A N 1
ATOM 1293 C CA . PRO A 1 173 ? 14.133 -13.641 8.348 1.00 76.06 173 PRO A CA 1
ATOM 1294 C C . PRO A 1 173 ? 13.908 -13.861 9.847 1.00 76.06 173 PRO A C 1
ATOM 1296 O O . PRO A 1 173 ? 13.222 -13.074 10.503 1.00 76.06 173 PRO A O 1
ATOM 1299 N N . ALA A 1 174 ? 14.491 -14.930 10.393 1.00 59.44 174 ALA A N 1
ATOM 1300 C CA . ALA A 1 174 ? 14.344 -15.281 11.802 1.00 59.44 174 ALA A CA 1
ATOM 1301 C C . ALA A 1 174 ? 14.750 -14.096 12.702 1.00 59.44 174 ALA A C 1
ATOM 1303 O O . ALA A 1 174 ? 15.929 -13.751 12.785 1.00 59.44 174 ALA A O 1
ATOM 1304 N N . GLY A 1 175 ? 13.767 -13.471 13.362 1.00 57.56 175 GLY A N 1
ATOM 1305 C CA . GLY A 1 175 ? 13.968 -12.335 14.271 1.00 57.56 175 GLY A CA 1
ATOM 1306 C C . GLY A 1 175 ? 13.186 -11.053 13.954 1.00 57.56 175 GLY A C 1
ATOM 1307 O O . GLY A 1 175 ? 13.446 -10.048 14.615 1.00 57.56 175 GLY A O 1
ATOM 1308 N N . ALA A 1 176 ? 12.273 -11.067 12.976 1.00 47.56 176 ALA A N 1
ATOM 1309 C CA . ALA A 1 176 ? 11.317 -9.981 12.716 1.00 47.56 176 ALA A CA 1
ATOM 1310 C C . ALA A 1 176 ? 10.042 -10.080 13.574 1.00 47.56 176 ALA A C 1
ATOM 1312 O O . ALA A 1 176 ? 9.588 -11.219 13.830 1.00 47.56 176 ALA A O 1
#

Nearest PDB structures (foldseek):
  4jn5-assembly1_A  TM=3.218E-01  e=4.151E+00  Streptomyces coelicolor A3(2)
  6srg-assembly1_B  TM=3.033E-01  e=6.336E+00  Homo sapiens

Secondary structure (DSSP, 8-state):
---HHHHHHHHHHHHHHHHHHHHHTTPPPEEEEEEE--EE-STTS-EEPPEEEEEEEEEEETTEEEETTS-EEE--EEEE--PPPSS---SSHHHHHHHHHHHHHHHTTPPTT-EEEES-EE--GGG--SS-SSEEEETTEEEE--STT--GGGPEEHHHHHHHHHHHHHS--TT-